Protein 2I5H (pdb70)

Foldseek 3Di:
DFKWFFLDKAQQPDPVDPDPSVVGFIKTWTFDLQQRWIWIFGWDPPDDDDGGDMWGQDDDDGPTTDGTDDTDALVPADPSSNVCQLVNNLVSCVVVQVVQLVCLLADQDPPGGPQCLQPPADPVQNVLSVVQSVVDRQPGQVSSPVRSPPRDRSSSSVSRNSVVCSNCVPPPDRPRND

Organism: Archaeoglobus fulgidus (strain ATCC 49558 / DSM 4304 / JCM 9628 / NBRC 100126 / VC-16) (NCBI:txid224325)

InterPro domains:
  IPR007003 Protein of unknown function DUF655 [PF04919] (15-194)
  IPR007003 Protein of unknown function DUF655 [PTHR40734] (8-194)
  IPR012340 Nucleic acid-binding, OB-fold [G3DSA:2.40.50.140] (16-87)

Secondary structure (DSSP, 8-state):
--EEEEEEEETT--TT--S-GGG---EEEEEETTT--EEEEEE-TT----TT-EEE-SSS--SSEEEEEEE--GGGS-HHHHHHHHHHHHHHHHTTHHHHHHHH---B-SSSBGGGGSTT--HHHHHHHHHHHHHS---SHHHHHHHSTTPPPHHHHHHHHHHHHHH-TTSS--SS--

Solvent-accessible surface area: 10449 Å² total; per-residue (Å²): 67,74,69,0,14,0,0,21,40,18,86,144,8,48,117,126,31,203,89,80,114,149,132,61,50,35,14,0,0,0,0,0,51,166,50,3,20,5,16,4,0,1,6,109,195,78,88,152,11,121,62,80,51,120,5,57,4,3,199,45,158,47,101,39,1,104,111,72,101,140,176,16,147,49,112,50,7,18,115,50,0,71,87,52,1,45,136,0,0,56,54,7,5,109,109,59,66,153,134,27,14,75,29,2,43,33,77,121,48,97,102,77,15,40,0,29,20,1,53,59,8,41,118,173,31,8,155,40,0,20,62,10,51,152,177,50,92,7,87,28,8,116,35,0,31,76,74,3,86,79,15,80,98,4,21,109,1,2,12,36,10,0,30,92,2,24,103,44,92,129,27,169,77,65,42,23,23,89

CATH classification: 2.40.50.140 (+1 more: 1.10.150.280)

Sequence (178 aa):
EDYAYVLDFMPYGHPDDKRPIHRREPLAQVVGERNFTLLEVSIRKGKQPLVMDRVYIGKGERDVVYKIKRRLRYEDLTPAAKTELPYVIEHIIKQDEKKYVDFFNDSITTRMHQLELLPGVGKKMMWAIIEERKKRPFESFEDIAQRVKGIQRPEKLIVSRIIYEIKNPQTKYKLFTA

Nearest PDB structures (foldseek):
  2i5h-assembly1_A  TM=1.006E+00  e=3.543E-36  Archaeoglobus fulgidus
  8j07-assembly1_3G  TM=2.065E-01  e=1.313E+00  Homo sapiens
  8j07-assembly1_3I  TM=1.919E-01  e=1.313E+00  Homo sapiens
  9fmv-assembly1_A  TM=1.384E-01  e=8.379E+00  Escherichia coli

B-factor: mean 31.15, std 12.33, range [10.06, 56.34]

Structure (mmCIF, N/CA/C/O backbone):
data_2I5H
#
_entry.id   2I5H
#
_cell.length_a   76.730
_cell.length_b   37.490
_cell.length_c   85.250
_cell.angle_alpha   90.00
_cell.angle_beta   95.60
_cell.angle_gamma   90.00
#
_symmetry.space_group_name_H-M   'C 1 2 1'
#
loop_
_entity.id
_entity.type
_entity.pdbx_description
1 polymer 'Hypothetical protein AF1531'
2 water water
#
loop_
_atom_site.group_PDB
_atom_site.id
_atom_site.type_symbol
_atom_site.label_atom_id
_atom_site.label_alt_id
_atom_site.label_comp_id
_atom_site.label_asym_id
_atom_site.label_entity_id
_atom_site.label_seq_id
_atom_site.pdbx_PDB_ins_code
_atom_site.Cartn_x
_atom_site.Cartn_y
_atom_site.Cartn_z
_atom_site.occupancy
_atom_site.B_iso_or_equiv
_atom_site.auth_seq_id
_atom_site.auth_comp_id
_atom_site.auth_asym_id
_atom_site.auth_atom_id
_atom_site.pdbx_PDB_model_num
ATOM 1 N N . GLU A 1 18 ? 9.409 27.360 14.500 1.00 33.16 16 GLU A N 1
ATOM 2 C CA . GLU A 1 18 ? 9.323 28.844 14.572 1.00 32.40 16 GLU A CA 1
ATOM 3 C C . GLU A 1 18 ? 8.032 29.366 13.949 1.00 30.99 16 GLU A C 1
ATOM 4 O O . GLU A 1 18 ? 7.611 28.900 12.890 1.00 32.74 16 GLU A O 1
ATOM 10 N N . ASP A 1 19 ? 7.409 30.334 14.612 1.00 29.51 17 ASP A N 1
ATOM 11 C CA . ASP A 1 19 ? 6.187 30.949 14.109 1.00 28.38 17 ASP A CA 1
ATOM 12 C C . ASP A 1 19 ? 6.515 32.351 13.590 1.00 23.87 17 ASP A C 1
ATOM 13 O O . ASP A 1 19 ? 5.869 32.854 12.668 1.00 23.16 17 ASP A O 1
ATOM 18 N N . TYR A 1 20 ? 7.525 32.974 14.190 1.00 22.48 18 TYR A N 1
ATOM 19 C CA . TYR A 1 20 ? 7.954 34.309 13.787 1.00 21.20 18 TYR A CA 1
ATOM 20 C C . TYR A 1 20 ? 9.476 34.392 13.702 1.00 19.19 18 TYR A C 1
ATOM 21 O O . TYR A 1 20 ? 10.180 33.700 14.430 1.00 19.57 18 TYR A O 1
ATOM 30 N N . ALA A 1 21 ? 9.973 35.242 12.809 1.00 18.03 19 ALA A N 1
ATOM 31 C CA . ALA A 1 21 ? 11.415 35.437 12.649 1.00 17.74 19 ALA A CA 1
ATOM 32 C C . ALA A 1 21 ? 11.702 36.905 12.371 1.00 18.90 19 ALA A C 1
ATOM 33 O O . ALA A 1 21 ? 10.805 37.670 12.000 1.00 20.14 19 ALA A O 1
ATOM 35 N N . TYR A 1 22 ? 12.958 37.294 12.550 1.00 16.45 20 TYR A N 1
ATOM 36 C CA . TYR A 1 22 ? 13.376 38.671 12.319 1.00 17.08 20 TYR A CA 1
ATOM 37 C C . TYR A 1 22 ? 14.312 38.738 11.113 1.00 16.78 20 TYR A C 1
ATOM 38 O O . TYR A 1 22 ? 15.193 37.891 10.941 1.00 14.26 20 TYR A O 1
ATOM 47 N N . VAL A 1 23 ? 14.104 39.746 10.271 1.00 16.22 21 VAL A N 1
ATOM 48 C CA . VAL A 1 23 ? 14.891 39.921 9.064 1.00 16.15 21 VAL A CA 1
ATOM 49 C C . VAL A 1 23 ? 16.330 40.356 9.325 1.00 15.92 21 VAL A C 1
ATOM 50 O O . VAL A 1 23 ? 16.580 41.324 10.042 1.00 16.62 21 VAL A O 1
ATOM 54 N N . LEU A 1 24 ? 17.264 39.624 8.731 1.00 14.88 22 LEU A N 1
ATOM 55 C CA . LEU A 1 24 ? 18.685 39.910 8.855 1.00 15.86 22 LEU A CA 1
ATOM 56 C C . LEU A 1 24 ? 19.200 40.606 7.605 1.00 16.25 22 LEU A C 1
ATOM 57 O O . LEU A 1 24 ? 20.094 41.451 7.673 1.00 16.04 22 LEU A O 1
ATOM 62 N N . ASP A 1 25 ? 18.630 40.239 6.461 1.00 14.98 23 ASP A N 1
ATOM 63 C CA . ASP A 1 25 ? 19.055 40.786 5.183 1.00 14.82 23 ASP A CA 1
ATOM 64 C C . ASP A 1 25 ? 17.997 40.496 4.124 1.00 15.71 23 ASP A C 1
ATOM 65 O O . ASP A 1 25 ? 17.459 39.386 4.066 1.00 14.87 23 ASP A O 1
ATOM 70 N N . PHE A 1 26 ? 17.681 41.500 3.311 1.00 15.97 24 PHE A N 1
ATOM 71 C CA . PHE A 1 26 ? 16.709 41.326 2.233 1.00 15.19 24 PHE A CA 1
ATOM 72 C C . PHE A 1 26 ? 17.390 41.534 0.881 1.00 15.84 24 PHE A C 1
ATOM 73 O O . PHE A 1 2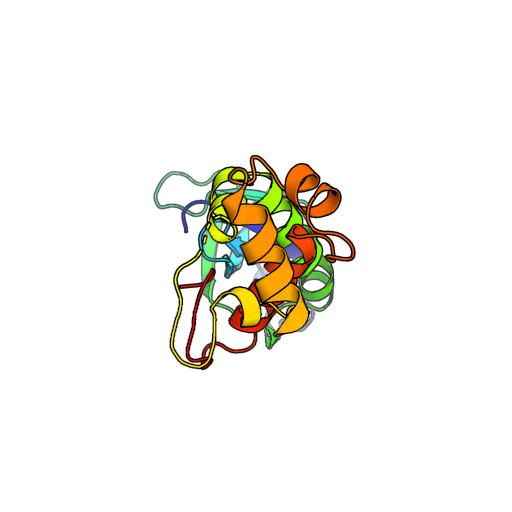6 ? 18.083 42.540 0.664 1.00 18.06 24 PHE A O 1
ATOM 81 N N . MET A 1 27 ? 17.198 40.572 -0.021 1.00 14.85 25 MET A N 1
ATOM 82 C CA . MET A 1 27 ? 17.788 40.611 -1.359 1.00 14.56 25 MET A CA 1
ATOM 83 C C . MET A 1 27 ? 16.706 40.594 -2.436 1.00 16.08 25 MET A C 1
ATOM 84 O O . MET A 1 27 ? 16.217 39.524 -2.826 1.00 13.42 25 MET A O 1
ATOM 89 N N . PRO A 1 28 ? 16.326 41.777 -2.940 1.00 17.33 26 PRO A N 1
ATOM 90 C CA . PRO A 1 28 ? 15.295 41.901 -3.981 1.00 17.19 26 PRO A CA 1
ATOM 91 C C . PRO A 1 28 ? 15.466 40.917 -5.135 1.00 18.50 26 PRO A C 1
ATOM 92 O O . PRO A 1 28 ? 14.485 40.339 -5.609 1.00 17.71 26 PRO A O 1
ATOM 96 N N . TYR A 1 29 ? 16.701 40.737 -5.601 1.00 17.70 27 TYR A N 1
ATOM 97 C CA . TYR A 1 29 ? 16.965 39.802 -6.701 1.00 18.75 27 TYR A CA 1
ATOM 98 C C . TYR A 1 29 ? 17.702 38.542 -6.270 1.00 18.99 27 TYR A C 1
ATOM 99 O O . TYR A 1 29 ? 18.333 37.867 -7.093 1.00 20.71 27 TYR A O 1
ATOM 108 N N . GLY A 1 30 ? 17.632 38.223 -4.984 1.00 15.94 28 GLY A N 1
ATOM 109 C CA . GLY A 1 30 ? 18.305 37.035 -4.487 1.00 17.89 28 GLY A CA 1
ATOM 110 C C . GLY A 1 30 ? 19.814 37.164 -4.377 1.00 19.99 28 GLY A C 1
ATOM 111 O O . GLY A 1 30 ? 20.357 38.268 -4.343 1.00 18.43 28 GLY A O 1
ATOM 112 N N . HIS A 1 31 ? 20.503 36.030 -4.324 1.00 18.70 29 HIS A N 1
ATOM 113 C CA . HIS A 1 31 ? 21.955 36.048 -4.195 1.00 21.40 29 HIS A CA 1
ATOM 114 C C . HIS A 1 31 ? 22.659 36.626 -5.410 1.00 19.35 29 HIS A C 1
ATOM 115 O O . HIS A 1 31 ? 22.369 36.263 -6.544 1.00 18.22 29 HIS A O 1
ATOM 122 N N . PRO A 1 32 ? 23.604 37.547 -5.180 1.00 20.38 30 PRO A N 1
ATOM 123 C CA . PRO A 1 32 ? 24.340 38.171 -6.281 1.00 22.38 30 PRO A CA 1
ATOM 124 C C . PRO A 1 32 ? 25.050 37.209 -7.231 1.00 21.76 30 PRO A C 1
ATOM 125 O O . PRO A 1 32 ? 25.256 37.531 -8.401 1.00 24.47 30 PRO A O 1
ATOM 129 N N . ASP A 1 33 ? 25.411 36.028 -6.743 1.00 23.00 31 ASP A N 1
ATOM 130 C CA . ASP A 1 33 ? 26.101 35.055 -7.585 1.00 24.83 31 ASP A CA 1
ATOM 131 C C . ASP A 1 33 ? 25.170 34.071 -8.295 1.00 24.35 31 ASP A C 1
ATOM 132 O O . ASP A 1 33 ? 25.637 33.154 -8.972 1.00 22.89 31 ASP A O 1
ATOM 137 N N . ASP A 1 34 ? 23.861 34.267 -8.146 1.00 22.68 32 ASP A N 1
ATOM 138 C CA . ASP A 1 34 ? 22.861 33.397 -8.771 1.00 20.82 32 ASP A CA 1
ATOM 139 C C . ASP A 1 34 ? 23.195 33.240 -10.255 1.00 22.90 32 ASP A C 1
ATOM 140 O O . ASP A 1 34 ? 23.350 34.232 -10.967 1.00 23.29 32 ASP A O 1
ATOM 145 N N . LYS A 1 35 ? 23.290 31.999 -10.720 1.00 21.04 33 LYS A N 1
ATOM 146 C CA . LYS A 1 35 ? 23.629 31.738 -12.114 1.00 24.47 33 LYS A CA 1
ATOM 147 C C . LYS A 1 35 ? 22.440 31.648 -13.059 1.00 23.99 33 LYS A C 1
ATOM 148 O O . LYS A 1 35 ? 22.615 31.560 -14.275 1.00 25.88 33 LYS A O 1
ATOM 154 N N . ARG A 1 36 ? 21.233 31.670 -12.504 1.00 22.30 34 ARG A N 1
ATOM 155 C CA . ARG A 1 36 ? 20.025 31.595 -13.315 1.00 21.73 34 ARG A CA 1
ATOM 156 C C . ARG A 1 36 ? 19.684 32.964 -13.916 1.00 22.27 34 ARG A C 1
ATOM 157 O O . ARG A 1 36 ? 20.068 34.001 -13.377 1.00 20.83 34 ARG A O 1
ATOM 165 N N . PRO A 1 37 ? 18.972 32.979 -15.055 1.00 22.89 35 PRO A N 1
ATOM 166 C CA . PRO A 1 37 ? 18.591 34.244 -15.699 1.00 23.52 35 PRO A CA 1
ATOM 167 C C . PRO A 1 37 ? 17.816 35.102 -14.699 1.00 22.56 35 PRO A C 1
ATOM 168 O O . PRO A 1 37 ? 17.079 34.578 -13.864 1.00 20.55 35 PRO A O 1
ATOM 172 N N . ILE A 1 38 ? 17.977 36.419 -14.790 1.00 23.82 36 ILE A N 1
ATOM 173 C CA . ILE A 1 38 ? 17.320 37.333 -13.862 1.00 25.12 36 ILE A CA 1
ATOM 174 C C . ILE A 1 38 ? 15.827 37.127 -13.644 1.00 24.94 36 ILE A C 1
ATOM 175 O O . ILE A 1 38 ? 15.351 37.243 -12.516 1.00 23.61 36 ILE A O 1
ATOM 180 N N . HIS A 1 39 ? 15.087 36.820 -14.706 1.00 25.83 37 HIS A N 1
ATOM 181 C CA . HIS A 1 39 ? 13.643 36.646 -14.578 1.00 26.45 37 HIS A CA 1
ATOM 182 C C . HIS A 1 39 ? 13.228 35.444 -13.738 1.00 25.69 37 HIS A C 1
ATOM 183 O O . HIS A 1 39 ? 12.059 35.307 -13.383 1.00 26.50 37 HIS A O 1
ATOM 190 N N . ARG A 1 40 ? 14.175 34.570 -13.414 1.00 23.38 38 ARG A N 1
ATOM 191 C CA . ARG A 1 40 ? 13.845 33.405 -12.606 1.00 22.26 38 ARG A CA 1
ATOM 192 C C . ARG A 1 40 ? 14.269 33.558 -11.147 1.00 20.94 38 ARG A C 1
ATOM 193 O O . ARG A 1 40 ? 13.947 32.712 -10.307 1.00 20.77 38 ARG A O 1
ATOM 201 N N . ARG A 1 41 ? 14.977 34.641 -10.840 1.00 17.84 39 ARG A N 1
ATOM 202 C CA . ARG A 1 41 ? 15.433 34.874 -9.472 1.00 19.44 39 ARG A CA 1
ATOM 203 C C . ARG A 1 41 ? 14.323 35.510 -8.648 1.00 20.81 39 ARG A C 1
ATOM 204 O O . ARG A 1 41 ? 13.678 36.454 -9.089 1.00 25.85 39 ARG A O 1
ATOM 212 N N . GLU A 1 42 ? 14.094 34.999 -7.449 1.00 19.59 40 GLU A N 1
ATOM 213 C CA . GLU A 1 42 ? 13.049 35.579 -6.628 1.00 19.58 40 GLU A CA 1
ATOM 214 C C . GLU A 1 42 ? 13.612 36.371 -5.459 1.00 17.49 40 GLU A C 1
ATOM 215 O O . GLU A 1 42 ? 14.771 36.206 -5.073 1.00 16.46 40 GLU A O 1
ATOM 221 N N . PRO A 1 43 ? 12.807 37.278 -4.907 1.00 15.15 41 PRO A N 1
ATOM 222 C CA . PRO A 1 43 ? 13.281 38.070 -3.773 1.00 15.59 41 PRO A CA 1
ATOM 223 C C . PRO A 1 43 ? 13.437 37.158 -2.564 1.00 14.73 41 PRO A C 1
ATOM 224 O O . PRO A 1 43 ? 12.553 36.356 -2.260 1.00 14.40 41 PRO A O 1
ATOM 228 N N . LEU A 1 44 ? 14.571 37.270 -1.885 1.00 13.15 42 LEU A N 1
ATOM 229 C CA . LEU A 1 44 ? 14.849 36.432 -0.731 1.00 13.21 42 LEU A CA 1
ATOM 230 C C . LEU A 1 44 ? 15.231 37.229 0.506 1.00 13.75 42 LEU A C 1
ATOM 231 O O . LEU A 1 44 ? 15.710 38.355 0.406 1.00 14.60 42 LEU A O 1
ATOM 236 N N . ALA A 1 45 ? 15.006 36.633 1.672 1.00 12.57 43 ALA A N 1
ATOM 237 C CA . ALA A 1 45 ? 15.419 37.238 2.928 1.00 14.62 43 ALA A CA 1
ATOM 238 C C . ALA A 1 45 ? 16.035 36.158 3.815 1.00 14.71 43 ALA A C 1
ATOM 239 O O . ALA A 1 45 ? 15.636 34.992 3.763 1.00 11.90 43 ALA A O 1
ATOM 241 N N . GLN A 1 46 ? 17.037 36.532 4.601 1.00 12.71 44 GLN A N 1
ATOM 242 C CA . GLN A 1 46 ? 17.595 35.581 5.541 1.00 11.75 44 GLN A CA 1
ATOM 243 C C . GLN A 1 46 ? 17.050 36.066 6.873 1.00 12.81 44 GLN A C 1
ATOM 244 O O . GLN A 1 46 ? 17.122 37.257 7.190 1.00 14.37 44 GLN A O 1
ATOM 250 N N . VAL A 1 47 ? 16.471 35.151 7.639 1.00 13.98 45 VAL A N 1
ATOM 251 C CA . VAL A 1 47 ? 15.870 35.515 8.908 1.00 13.98 45 VAL A CA 1
ATOM 252 C C . VAL A 1 47 ? 16.326 34.631 10.056 1.00 16.02 45 VAL A C 1
ATOM 253 O O . VAL A 1 47 ? 16.890 33.556 9.847 1.00 14.93 45 VAL A O 1
ATOM 257 N N . VAL A 1 48 ? 16.092 35.103 11.275 1.00 14.88 46 VAL A N 1
ATOM 258 C CA . VAL A 1 48 ? 16.445 34.340 12.461 1.00 14.67 46 VAL A CA 1
ATOM 259 C C . VAL A 1 48 ? 15.178 34.181 13.302 1.00 16.47 46 VAL A C 1
ATOM 260 O O . VAL A 1 48 ? 14.496 35.165 13.597 1.00 14.70 46 VAL A O 1
ATOM 264 N N . GLY A 1 49 ? 14.846 32.935 13.638 1.00 15.66 47 GLY A N 1
ATOM 265 C CA . GLY A 1 49 ? 13.658 32.652 14.437 1.00 18.54 47 GLY A CA 1
ATOM 266 C C . GLY A 1 49 ? 13.722 33.249 15.833 1.00 19.37 47 GLY A C 1
ATOM 267 O O . GLY A 1 49 ? 14.764 33.198 16.485 1.00 18.75 47 GLY A O 1
ATOM 268 N N . GLU A 1 50 ? 12.608 33.803 16.312 1.00 21.19 48 GLU A N 1
ATOM 269 C CA . GLU A 1 50 ? 12.604 34.430 17.633 1.00 23.54 48 GLU A CA 1
ATOM 270 C C . GLU A 1 50 ? 12.549 33.477 18.824 1.00 24.18 48 GLU A C 1
ATOM 271 O O . GLU A 1 50 ? 12.827 33.882 19.948 1.00 26.35 48 GLU A O 1
ATOM 277 N N . ARG A 1 51 ? 12.212 32.217 18.587 1.00 26.03 49 ARG A N 1
ATOM 278 C CA . ARG A 1 51 ? 12.120 31.261 19.685 1.00 27.85 49 ARG A CA 1
ATOM 279 C C . ARG A 1 51 ? 13.411 30.479 19.928 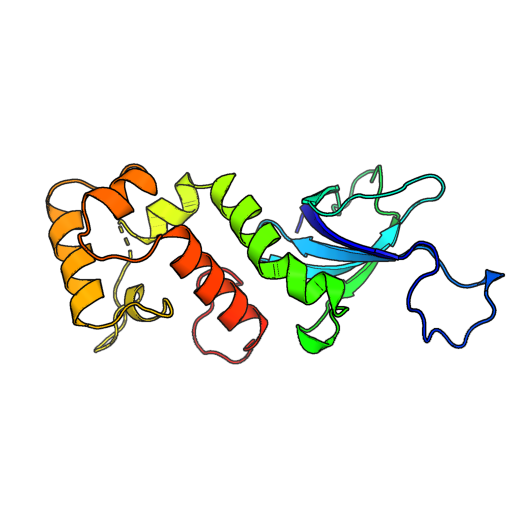1.00 27.06 49 ARG A C 1
ATOM 280 O O . ARG A 1 51 ? 13.945 30.468 21.044 1.00 26.37 49 ARG A O 1
ATOM 288 N N . ASN A 1 52 ? 13.911 29.834 18.879 1.00 24.98 50 ASN A N 1
ATOM 289 C CA . ASN A 1 52 ? 15.122 29.021 18.983 1.00 25.45 50 ASN A CA 1
ATOM 290 C C . ASN A 1 52 ? 16.288 29.544 18.151 1.00 23.06 50 ASN A C 1
ATOM 291 O O . ASN A 1 52 ? 17.318 28.879 18.032 1.00 22.85 50 ASN A O 1
ATOM 296 N N . PHE A 1 53 ? 16.116 30.731 17.574 1.00 21.38 51 PHE A N 1
ATOM 297 C CA . PHE A 1 53 ? 17.152 31.365 16.764 1.00 19.75 51 PHE A CA 1
ATOM 298 C C . PHE A 1 53 ? 17.585 30.546 15.556 1.00 20.15 51 PHE A C 1
ATOM 299 O O . PHE A 1 53 ? 18.762 30.515 15.185 1.00 18.92 51 PHE A O 1
ATOM 307 N N . THR A 1 54 ? 16.605 29.903 14.933 1.00 19.30 52 THR A N 1
ATOM 308 C CA . THR A 1 54 ? 16.839 29.096 13.744 1.00 19.84 52 THR A CA 1
ATOM 309 C C . THR A 1 54 ? 17.124 30.042 12.580 1.00 17.57 52 THR A C 1
ATOM 310 O O . THR A 1 54 ? 16.423 31.037 12.411 1.00 17.70 52 THR A O 1
ATOM 314 N N . LEU A 1 55 ? 18.156 29.748 11.796 1.00 13.96 53 LEU A N 1
ATOM 315 C CA . LEU A 1 55 ? 18.485 30.583 10.642 1.00 13.94 53 LEU A CA 1
ATOM 316 C C . LEU A 1 55 ? 17.775 30.011 9.425 1.00 14.09 53 LEU A C 1
ATOM 317 O O . LEU A 1 55 ? 17.916 28.822 9.110 1.00 13.38 53 LEU A O 1
ATOM 322 N N . LEU A 1 56 ? 17.026 30.862 8.732 1.00 13.72 54 LEU A N 1
ATOM 323 C CA . LEU A 1 56 ? 16.271 30.428 7.566 1.00 13.06 54 LEU A CA 1
ATOM 324 C C . LEU A 1 56 ? 16.392 31.373 6.385 1.00 11.77 54 LEU A C 1
ATOM 325 O O . LEU A 1 56 ? 16.586 32.579 6.545 1.00 13.45 54 LEU A O 1
ATOM 330 N N . GLU A 1 57 ? 16.279 30.808 5.189 1.00 12.26 55 GLU A N 1
ATOM 331 C CA . GLU A 1 57 ? 16.274 31.611 3.984 1.00 12.16 55 GLU A CA 1
ATOM 332 C C . GLU A 1 57 ? 14.842 31.420 3.482 1.00 13.37 55 GLU A C 1
ATOM 333 O O . GLU A 1 57 ? 14.352 30.289 3.406 1.00 12.47 5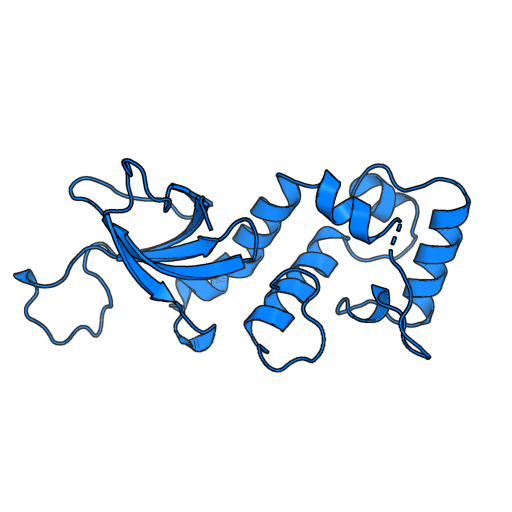5 GLU A O 1
ATOM 339 N N . VAL A 1 58 ? 14.167 32.523 3.185 1.00 10.36 56 VAL A N 1
ATOM 340 C CA . VAL A 1 58 ? 12.782 32.475 2.719 1.00 12.38 56 VAL A CA 1
ATOM 341 C C . VAL A 1 58 ? 12.581 33.370 1.510 1.00 11.16 56 VAL A C 1
ATOM 342 O O . VAL A 1 58 ? 13.306 34.342 1.325 1.00 11.72 56 VAL A O 1
ATOM 346 N N . SER A 1 59 ? 11.590 33.048 0.682 1.00 12.20 57 SER A N 1
ATOM 347 C CA . SER A 1 59 ? 11.286 33.910 -0.446 1.00 12.86 57 SER A CA 1
ATOM 348 C C . SER A 1 59 ? 10.287 34.945 0.093 1.00 12.96 57 SER A C 1
ATOM 349 O O . SER A 1 59 ? 9.577 34.692 1.072 1.00 11.51 57 SER A O 1
ATOM 352 N N . ILE A 1 60 ? 10.254 36.110 -0.537 1.00 11.68 58 ILE A N 1
ATOM 353 C CA . ILE A 1 60 ? 9.369 37.189 -0.106 1.00 12.39 58 ILE A CA 1
ATOM 354 C C . ILE A 1 60 ? 8.323 37.451 -1.188 1.00 12.89 58 ILE A C 1
ATOM 355 O O . ILE A 1 60 ? 8.617 37.358 -2.373 1.00 14.96 58 ILE A O 1
ATOM 360 N N . ARG A 1 61 ? 7.095 37.756 -0.772 1.00 12.67 59 ARG A N 1
ATOM 361 C CA . ARG A 1 61 ? 6.010 38.024 -1.709 1.00 14.73 59 ARG A CA 1
ATOM 362 C C . ARG A 1 61 ? 6.221 39.298 -2.520 1.00 16.74 59 ARG A C 1
ATOM 363 O O . ARG A 1 61 ? 6.927 40.212 -2.099 1.00 16.35 59 ARG A O 1
ATOM 371 N N . LYS A 1 62 ? 5.590 39.354 -3.685 1.00 18.07 60 LYS A N 1
ATOM 372 C CA . LYS A 1 62 ? 5.703 40.521 -4.553 1.00 20.19 60 LYS A CA 1
ATOM 373 C C . LYS A 1 62 ? 5.229 41.797 -3.859 1.00 19.06 60 LYS A C 1
ATOM 374 O O . LYS A 1 62 ? 4.317 41.768 -3.037 1.00 17.01 60 LYS A O 1
ATOM 380 N N . GLY A 1 63 ? 5.880 42.911 -4.184 1.00 18.16 61 GLY A N 1
ATOM 381 C CA . GLY A 1 63 ? 5.496 44.195 -3.626 1.00 20.56 61 GLY A CA 1
ATOM 382 C C . GLY A 1 63 ? 5.913 44.464 -2.200 1.00 21.74 61 GLY A C 1
ATOM 383 O O . GLY A 1 63 ? 5.525 45.480 -1.625 1.00 26.01 61 GLY A O 1
ATOM 384 N N . LYS A 1 64 ? 6.692 43.565 -1.612 1.00 16.89 62 LYS A N 1
ATOM 385 C CA . LYS A 1 64 ? 7.132 43.770 -0.242 1.00 17.59 62 LYS A CA 1
ATOM 386 C C . LYS A 1 64 ? 8.596 44.162 -0.238 1.00 17.67 62 LYS A C 1
ATOM 387 O O . LYS A 1 64 ? 9.367 43.701 -1.069 1.00 16.99 62 LYS A O 1
ATOM 393 N N . GLN A 1 65 ? 8.966 45.023 0.700 1.00 19.74 63 GLN A N 1
ATOM 394 C CA . GLN A 1 65 ? 10.340 45.478 0.839 1.00 21.88 63 GLN A CA 1
ATOM 395 C C . GLN A 1 65 ? 10.695 45.420 2.322 1.00 22.68 63 GLN A C 1
ATOM 396 O O . GLN A 1 65 ? 10.760 46.443 3.003 1.00 23.07 63 GLN A O 1
ATOM 402 N N . PRO A 1 66 ? 10.919 44.203 2.841 1.00 21.80 64 PRO A N 1
ATOM 403 C CA . PRO A 1 66 ? 11.265 43.967 4.246 1.00 19.95 64 PRO A CA 1
ATOM 404 C C . PRO A 1 66 ? 12.498 44.723 4.685 1.00 20.74 64 PRO A C 1
ATOM 405 O O . PRO A 1 66 ? 13.454 44.865 3.922 1.00 21.30 64 PRO A O 1
ATOM 409 N N . LEU A 1 67 ? 12.466 45.188 5.930 1.00 19.95 65 LEU A N 1
ATOM 410 C CA . LEU A 1 67 ? 13.569 45.937 6.517 1.00 20.67 65 LEU A CA 1
ATOM 411 C C . LEU A 1 67 ? 14.283 45.086 7.557 1.00 18.90 65 LEU A C 1
ATOM 412 O O . LEU A 1 67 ? 13.675 44.215 8.165 1.00 18.03 65 LEU A O 1
ATOM 417 N N . VAL A 1 68 ? 15.572 45.341 7.757 1.00 20.31 66 VAL A N 1
ATOM 418 C CA . VAL A 1 68 ? 16.318 44.621 8.783 1.00 21.63 66 VAL A CA 1
ATOM 419 C C . VAL A 1 68 ? 15.581 44.902 10.101 1.00 23.00 66 VAL A C 1
ATOM 420 O O . VAL A 1 68 ? 15.123 46.027 10.325 1.00 21.44 66 VAL A O 1
ATOM 424 N N . MET A 1 69 ? 15.453 43.881 10.949 1.00 21.55 67 MET A N 1
ATOM 425 C CA . MET A 1 69 ? 14.770 43.983 12.243 1.00 23.36 67 MET A CA 1
ATOM 426 C C . MET A 1 69 ? 13.253 43.784 12.163 1.00 22.20 67 MET A C 1
ATOM 427 O O . MET A 1 69 ? 12.577 43.731 13.192 1.00 21.98 67 MET A O 1
ATOM 432 N N . ASP A 1 70 ? 12.711 43.685 10.951 1.00 21.95 68 ASP A N 1
ATOM 433 C CA . ASP A 1 70 ? 11.275 43.448 10.801 1.00 20.23 68 ASP A CA 1
ATOM 434 C C . ASP A 1 70 ? 10.950 42.056 11.337 1.00 21.17 68 ASP A C 1
ATOM 435 O O . ASP A 1 70 ? 11.735 41.111 11.175 1.00 20.19 68 ASP A O 1
ATOM 440 N N . ARG A 1 71 ? 9.788 41.931 11.966 1.00 20.30 69 ARG A N 1
ATOM 441 C CA . ARG A 1 71 ? 9.335 40.656 12.495 1.00 22.01 69 ARG A CA 1
ATOM 442 C C . ARG A 1 71 ? 8.340 40.117 11.473 1.00 21.08 69 ARG A C 1
ATOM 443 O O . ARG A 1 71 ? 7.359 40.785 11.140 1.00 22.93 69 ARG A O 1
ATOM 451 N N . VAL A 1 72 ? 8.595 38.919 10.960 1.00 18.81 70 VAL A N 1
ATOM 452 C CA . VAL A 1 72 ? 7.712 38.340 9.961 1.00 16.95 70 VAL A CA 1
ATOM 453 C C . VAL A 1 72 ? 7.136 37.006 10.392 1.00 17.26 70 VAL A C 1
ATOM 454 O O . VAL A 1 72 ? 7.773 36.230 11.105 1.00 17.49 70 VAL A O 1
ATOM 458 N N . TYR A 1 73 ? 5.910 36.753 9.959 1.00 16.81 71 TYR A N 1
ATOM 459 C CA . TYR A 1 73 ? 5.239 35.517 10.294 1.00 16.81 71 TYR A CA 1
ATOM 460 C C . TYR A 1 73 ? 5.661 34.439 9.308 1.00 16.72 71 TYR A C 1
ATOM 461 O O . TYR A 1 73 ? 5.603 34.638 8.093 1.00 17.95 71 TYR A O 1
ATOM 470 N N . ILE A 1 74 ? 6.115 33.306 9.836 1.00 17.10 72 ILE A N 1
ATOM 471 C CA . ILE A 1 74 ? 6.534 32.193 8.998 1.00 17.40 72 ILE A CA 1
ATOM 472 C C . ILE A 1 74 ? 5.783 30.914 9.361 1.00 18.54 72 ILE A C 1
ATOM 473 O O . ILE A 1 74 ? 6.226 29.811 9.036 1.00 17.55 72 ILE A O 1
ATOM 478 N N . GLY A 1 75 ? 4.642 31.077 10.027 1.00 20.20 73 GLY A N 1
ATOM 479 C CA . GLY A 1 75 ? 3.832 29.935 10.429 1.00 22.91 73 GLY A CA 1
ATOM 480 C C . GLY A 1 75 ? 2.972 29.346 9.320 1.00 23.75 73 GLY A C 1
ATOM 481 O O . GLY A 1 75 ? 3.086 29.736 8.160 1.00 23.15 73 GLY A O 1
ATOM 482 N N . LYS A 1 76 ? 2.089 28.417 9.684 1.00 25.53 74 LYS A N 1
ATOM 483 C CA . LYS A 1 76 ? 1.225 27.733 8.721 1.00 27.48 74 LYS A CA 1
ATOM 484 C C . LYS A 1 76 ? 0.051 28.529 8.149 1.00 27.35 74 LYS A C 1
ATOM 485 O O . LYS A 1 76 ? -0.474 28.192 7.086 1.00 28.32 74 LYS A O 1
ATOM 491 N N . GLY A 1 77 ? -0.372 29.576 8.841 1.00 26.96 75 GLY A N 1
ATOM 492 C CA . GLY A 1 77 ? -1.491 30.349 8.330 1.00 26.82 75 GLY A CA 1
ATOM 493 C C . GLY A 1 77 ? -1.100 31.275 7.194 1.00 25.33 75 GLY A C 1
ATOM 494 O O . GLY A 1 77 ? -0.041 31.122 6.567 1.00 24.83 75 GLY A O 1
ATOM 495 N N . GLU A 1 78 ? -1.972 32.236 6.914 1.00 21.06 76 GLU A N 1
ATOM 496 C CA . GLU A 1 78 ? -1.719 33.221 5.873 1.00 18.21 76 GLU A CA 1
ATOM 497 C C . GLU A 1 78 ? -0.502 34.050 6.285 1.00 15.32 76 GLU A C 1
ATOM 498 O O . GLU A 1 78 ? -0.417 34.502 7.424 1.00 15.71 76 GLU A O 1
ATOM 504 N N . ARG A 1 79 ? 0.432 34.239 5.357 1.00 17.66 77 ARG A N 1
ATOM 505 C CA . ARG A 1 79 ? 1.648 35.021 5.608 1.00 17.16 77 ARG A CA 1
ATOM 506 C C . ARG A 1 79 ? 1.570 36.303 4.796 1.00 17.01 77 ARG A C 1
ATOM 507 O O . ARG A 1 79 ? 1.429 36.257 3.575 1.00 18.65 77 ARG A O 1
ATOM 515 N N . ASP A 1 80 ? 1.685 37.440 5.469 1.00 17.40 78 ASP A N 1
ATOM 516 C CA . ASP A 1 80 ? 1.590 38.732 4.801 1.00 19.72 78 ASP A CA 1
ATOM 517 C C . ASP A 1 80 ? 2.839 39.168 4.045 1.00 18.32 78 ASP A C 1
ATOM 518 O O . ASP A 1 80 ? 2.742 39.945 3.094 1.00 16.79 78 ASP A O 1
ATOM 523 N N . VAL A 1 81 ? 4.004 38.671 4.455 1.00 16.89 79 VAL A N 1
ATOM 524 C CA . VAL A 1 81 ? 5.250 39.092 3.818 1.00 15.74 79 VAL A CA 1
ATOM 525 C C . VAL A 1 81 ? 6.077 37.948 3.235 1.00 16.08 7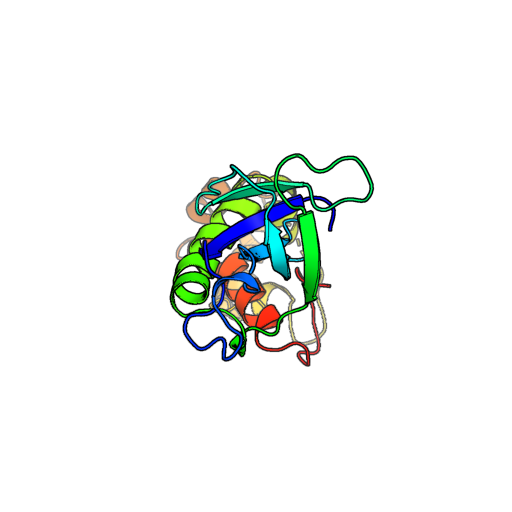9 VAL A C 1
ATOM 526 O O . VAL A 1 81 ? 6.527 38.023 2.088 1.00 15.12 79 VAL A O 1
ATOM 530 N N . VAL A 1 82 ? 6.278 36.898 4.022 1.00 15.89 80 VAL A N 1
ATOM 531 C CA . VAL A 1 82 ? 7.042 35.745 3.560 1.00 16.94 80 VAL A CA 1
ATOM 532 C C . VAL A 1 82 ? 6.213 34.919 2.580 1.00 17.37 80 VAL A C 1
ATOM 533 O O . VAL A 1 82 ? 5.003 34.755 2.758 1.00 17.00 80 VAL A O 1
ATOM 537 N N . TYR A 1 83 ? 6.850 34.420 1.526 1.00 15.07 81 TYR A N 1
ATOM 538 C CA . TYR A 1 83 ? 6.142 33.580 0.578 1.00 16.50 81 TYR A CA 1
ATOM 539 C C . TYR A 1 83 ? 6.377 32.145 1.031 1.00 17.00 81 TYR A C 1
ATOM 540 O O . TYR A 1 83 ? 5.516 31.551 1.673 1.00 15.83 81 TYR A O 1
ATOM 549 N N . LYS A 1 84 ? 7.560 31.603 0.745 1.00 14.95 82 LYS A N 1
ATOM 550 C CA . LYS A 1 84 ? 7.875 30.234 1.133 1.00 15.28 82 LYS A CA 1
ATOM 551 C C . LYS A 1 84 ? 9.180 30.135 1.927 1.00 17.48 82 LYS A C 1
ATOM 552 O O . LYS A 1 84 ? 10.076 30.972 1.779 1.00 15.32 82 LYS A O 1
ATOM 558 N N . ILE A 1 85 ? 9.271 29.121 2.781 1.00 16.39 83 ILE A N 1
ATOM 559 C CA . ILE A 1 85 ? 10.496 28.886 3.540 1.00 17.07 83 ILE A CA 1
ATOM 560 C C . ILE A 1 85 ? 11.329 27.998 2.616 1.00 16.71 83 ILE A C 1
ATOM 561 O O . ILE A 1 85 ? 10.907 26.896 2.253 1.00 16.16 83 ILE A O 1
ATOM 566 N N . LYS A 1 86 ? 12.509 28.475 2.227 1.00 15.93 84 LYS A N 1
ATOM 567 C CA . LYS A 1 86 ? 13.360 27.724 1.305 1.00 14.08 84 LYS A CA 1
ATOM 568 C C . LYS A 1 86 ? 14.217 26.643 1.962 1.00 16.15 84 LYS A C 1
ATOM 569 O O . LYS A 1 86 ? 14.202 25.477 1.544 1.00 16.38 84 LYS A O 1
ATOM 575 N N . ARG A 1 87 ? 14.961 27.024 2.992 1.00 15.21 85 ARG A N 1
ATOM 576 C CA . ARG A 1 87 ? 15.851 26.076 3.647 1.00 16.49 85 ARG A CA 1
ATOM 577 C C . ARG A 1 87 ? 16.466 26.647 4.908 1.00 16.25 85 ARG A C 1
ATOM 578 O O . ARG A 1 87 ? 16.593 27.864 5.063 1.00 15.66 85 ARG A O 1
ATOM 586 N N . ARG A 1 88 ? 16.841 25.752 5.811 1.00 15.06 86 ARG A N 1
ATOM 587 C CA . ARG A 1 88 ? 17.489 26.146 7.040 1.00 14.07 86 ARG A CA 1
ATOM 588 C C . ARG A 1 88 ? 18.950 26.416 6.671 1.00 14.22 86 ARG A C 1
ATOM 589 O O . ARG A 1 88 ? 19.513 25.750 5.799 1.00 13.75 86 ARG A O 1
ATOM 597 N N . LEU A 1 89 ? 19.560 27.382 7.348 1.00 14.19 87 LEU A N 1
ATOM 598 C CA . LEU A 1 89 ? 20.934 27.776 7.050 1.00 13.88 87 LEU A CA 1
ATOM 599 C C . LEU A 1 89 ? 21.925 27.533 8.174 1.00 13.52 87 LEU A C 1
ATOM 600 O O . LEU A 1 89 ? 21.554 27.492 9.336 1.00 14.20 87 LEU A O 1
ATOM 605 N N . ARG A 1 90 ? 23.195 27.377 7.801 1.00 14.67 88 ARG A N 1
ATOM 606 C CA . ARG A 1 90 ? 24.275 27.239 8.768 1.00 13.21 88 ARG A CA 1
ATOM 607 C C . ARG A 1 90 ? 24.779 28.676 8.880 1.00 15.42 88 ARG A C 1
ATOM 608 O O . ARG A 1 90 ? 24.448 29.523 8.049 1.00 13.19 88 ARG A O 1
ATOM 616 N N . TYR A 1 91 ? 25.585 28.962 9.892 1.00 14.81 89 TYR A N 1
ATOM 617 C CA . TYR A 1 91 ? 26.101 30.314 10.035 1.00 17.64 89 TYR A CA 1
ATOM 618 C C . TYR A 1 91 ? 26.853 30.771 8.780 1.00 18.20 89 TYR A C 1
ATOM 619 O O . TYR A 1 91 ? 26.748 31.928 8.372 1.00 17.14 89 TYR A O 1
ATOM 628 N N . GLU A 1 92 ? 27.602 29.860 8.164 1.00 19.22 90 GLU A N 1
ATOM 629 C CA . GLU A 1 92 ? 28.392 30.197 6.977 1.00 19.15 90 GLU A CA 1
ATOM 630 C C . GLU A 1 92 ? 27.562 30.570 5.758 1.00 19.08 90 GLU A C 1
ATOM 631 O O . GLU A 1 92 ? 28.052 31.237 4.850 1.00 18.23 90 GLU A O 1
ATOM 637 N N . ASP A 1 93 ? 26.308 30.137 5.736 1.00 16.27 91 ASP A N 1
ATOM 638 C CA .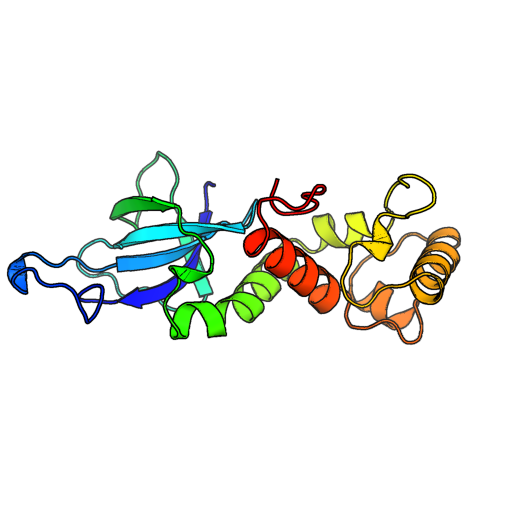 ASP A 1 93 ? 25.434 30.434 4.606 1.00 15.24 91 ASP A CA 1
ATOM 639 C C . ASP A 1 93 ? 24.843 31.833 4.668 1.00 14.03 91 ASP A C 1
ATOM 640 O O . ASP A 1 93 ? 24.222 32.285 3.710 1.00 12.72 91 ASP A O 1
ATOM 645 N N . LEU A 1 94 ? 25.022 32.511 5.796 1.00 13.47 92 LEU A N 1
ATOM 646 C CA . LEU A 1 94 ? 24.510 33.869 5.934 1.00 15.10 92 LEU A CA 1
ATOM 647 C C . LEU A 1 94 ? 25.335 34.816 5.074 1.00 16.43 92 LEU A C 1
ATOM 648 O O . LEU A 1 94 ? 26.543 34.625 4.911 1.00 17.33 92 LEU A O 1
ATOM 653 N N . THR A 1 95 ? 24.680 35.825 4.511 1.00 16.59 93 THR A N 1
ATOM 654 C CA . THR A 1 95 ? 25.382 36.816 3.702 1.00 18.93 93 THR A CA 1
ATOM 655 C C . THR A 1 95 ? 26.235 37.639 4.665 1.00 19.12 93 THR A C 1
ATOM 656 O O . THR A 1 95 ? 26.057 37.566 5.878 1.00 17.39 93 THR A O 1
ATOM 660 N N . PRO A 1 96 ? 27.186 38.425 4.137 1.00 20.46 94 PRO A N 1
ATOM 661 C CA . PRO A 1 96 ? 28.035 39.248 5.004 1.00 21.04 94 PRO A CA 1
ATOM 662 C C . PRO A 1 96 ? 27.188 40.226 5.810 1.00 20.33 94 PRO A C 1
ATOM 663 O O . PRO A 1 96 ? 27.426 40.446 6.998 1.00 20.05 94 PRO A O 1
ATOM 667 N N . ALA A 1 97 ? 26.192 40.804 5.149 1.00 20.05 95 ALA A N 1
ATOM 668 C CA . ALA A 1 97 ? 25.294 41.756 5.788 1.00 19.51 95 ALA A CA 1
ATOM 669 C C . ALA A 1 97 ? 24.511 41.057 6.894 1.00 17.40 95 ALA A C 1
ATOM 670 O O . ALA A 1 97 ? 24.348 41.598 7.985 1.00 17.14 95 ALA A O 1
ATOM 672 N N . ALA A 1 98 ? 24.035 39.847 6.617 1.00 16.48 96 ALA A N 1
ATOM 673 C CA . ALA A 1 98 ? 23.282 39.101 7.618 1.00 14.59 96 ALA A CA 1
ATOM 674 C C . ALA A 1 98 ? 24.140 38.780 8.843 1.00 14.55 96 ALA A C 1
ATOM 675 O O . ALA A 1 98 ? 23.664 38.853 9.979 1.00 13.97 96 ALA A O 1
ATOM 677 N N . LYS A 1 99 ? 25.400 38.415 8.614 1.00 14.87 97 LYS A N 1
ATOM 678 C CA . LYS A 1 99 ? 26.293 38.103 9.721 1.00 17.06 97 LYS A CA 1
ATOM 679 C C . LYS A 1 99 ? 26.518 39.339 10.590 1.00 17.54 97 LYS A C 1
ATOM 680 O O . LYS A 1 99 ? 26.541 39.253 11.821 1.00 17.12 97 LYS A O 1
ATOM 686 N N . THR A 1 100 ? 26.687 40.492 9.953 1.00 19.10 98 THR A N 1
ATOM 687 C CA . THR A 1 100 ? 26.899 41.722 10.706 1.00 20.74 98 THR A CA 1
ATOM 688 C C . THR A 1 100 ? 25.681 42.060 11.560 1.00 19.19 98 THR A C 1
ATOM 689 O O . THR A 1 100 ? 25.817 42.490 12.702 1.00 19.72 98 THR A O 1
ATOM 693 N N . GLU A 1 101 ? 24.491 41.850 11.005 1.00 18.29 99 GLU A N 1
ATOM 694 C CA . GLU A 1 101 ? 23.261 42.166 11.717 1.00 16.43 99 GLU A CA 1
ATOM 695 C C . GLU A 1 101 ? 22.850 41.153 12.777 1.00 16.32 99 GLU A C 1
ATOM 696 O O . GLU A 1 101 ? 22.167 41.510 13.728 1.00 17.43 99 GLU A O 1
ATOM 702 N N . LEU A 1 102 ? 23.269 39.900 12.622 1.00 14.87 100 LEU A N 1
ATOM 703 C CA . LEU A 1 102 ? 22.872 38.849 13.557 1.00 15.57 100 LEU A CA 1
ATOM 704 C C . LEU A 1 102 ? 22.944 39.205 15.041 1.00 15.87 100 LEU A C 1
ATOM 705 O O . LEU A 1 102 ? 21.944 39.094 15.749 1.00 17.99 100 LEU A O 1
ATOM 710 N N . PRO A 1 103 ? 24.113 39.650 15.538 1.00 18.46 101 PRO A N 1
ATOM 711 C CA . PRO A 1 103 ? 24.169 39.981 16.967 1.00 19.77 101 PRO A CA 1
ATOM 712 C C . PRO A 1 103 ? 23.193 41.073 17.412 1.00 20.35 101 PRO A C 1
ATOM 713 O O . PRO A 1 103 ? 22.644 41.002 18.512 1.00 19.72 101 PRO A O 1
ATOM 717 N N . TYR A 1 104 ? 22.978 42.075 16.562 1.00 18.17 102 TYR A N 1
ATOM 718 C CA . TYR A 1 104 ? 22.063 43.168 16.884 1.00 20.11 102 TYR A CA 1
ATOM 719 C C . TYR A 1 104 ? 20.616 42.705 16.904 1.00 19.47 102 TYR A C 1
ATOM 720 O O . TYR A 1 104 ? 19.829 43.139 17.746 1.00 21.00 102 TYR A O 1
ATOM 729 N N . VAL A 1 105 ? 20.263 41.829 15.970 1.00 17.97 103 VAL A N 1
ATOM 730 C CA . VAL A 1 105 ? 18.905 41.311 15.888 1.00 19.05 103 VAL A CA 1
ATOM 731 C C . VAL A 1 105 ? 18.618 40.358 17.055 1.00 20.09 103 VAL A C 1
ATOM 732 O O . VAL A 1 105 ? 17.545 40.411 17.655 1.00 20.99 103 VAL A O 1
ATOM 736 N N . ILE A 1 106 ? 19.576 39.498 17.387 1.00 19.75 104 ILE A N 1
ATOM 737 C CA . ILE A 1 106 ? 19.388 38.579 18.507 1.00 20.08 104 ILE A CA 1
ATOM 738 C C . ILE A 1 106 ? 19.187 39.387 19.792 1.00 20.83 104 ILE A C 1
ATOM 739 O O . ILE A 1 106 ? 18.335 39.058 20.619 1.00 21.67 104 ILE A O 1
ATOM 744 N N . GLU A 1 107 ? 19.968 40.449 19.950 1.00 22.13 105 GLU A N 1
ATOM 745 C CA . GLU A 1 107 ? 19.863 41.302 21.130 1.00 24.52 105 GLU A CA 1
ATOM 746 C C . GLU A 1 107 ? 18.461 41.898 21.206 1.00 24.53 105 GLU A C 1
ATOM 747 O O . GLU A 1 107 ? 17.867 41.979 22.278 1.00 25.23 105 GLU A O 1
ATOM 753 N N . HIS A 1 108 ? 17.937 42.306 20.054 1.00 24.87 106 HIS A N 1
ATOM 754 C CA . HIS A 1 108 ? 16.603 42.883 19.967 1.00 26.14 106 HIS A CA 1
ATOM 755 C C . HIS A 1 108 ? 15.577 41.859 20.437 1.00 26.97 106 HIS A C 1
ATOM 756 O O . HIS A 1 108 ? 14.683 42.170 21.224 1.00 26.50 106 HIS A O 1
ATOM 763 N N . ILE A 1 109 ? 15.716 40.634 19.942 1.00 24.78 107 ILE A N 1
ATOM 764 C CA . ILE A 1 109 ? 14.810 39.548 20.292 1.00 24.86 107 ILE A CA 1
ATOM 765 C C . ILE A 1 109 ? 14.774 39.253 21.793 1.00 25.80 107 ILE A C 1
ATOM 766 O O . ILE A 1 109 ? 13.701 39.161 22.386 1.00 27.14 107 ILE A O 1
ATOM 771 N N . ILE A 1 110 ? 15.938 39.108 22.414 1.00 27.10 108 ILE A N 1
ATOM 772 C CA . ILE A 1 110 ? 15.961 38.804 23.840 1.00 30.15 108 ILE A CA 1
ATOM 773 C C . ILE A 1 110 ? 15.39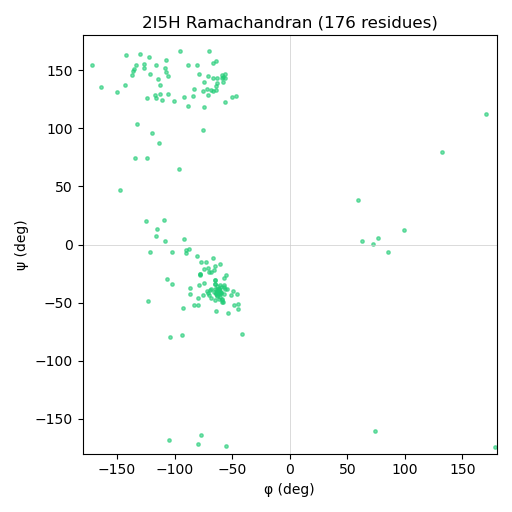4 39.942 24.687 1.00 31.43 108 ILE A C 1
ATOM 774 O O . ILE A 1 110 ? 14.816 39.700 25.746 1.00 31.78 108 ILE A O 1
ATOM 779 N N . LYS A 1 111 ? 15.549 41.175 24.217 1.00 32.02 109 LYS A N 1
ATOM 780 C CA . LYS A 1 111 ? 15.027 42.332 24.942 1.00 35.54 109 LYS A CA 1
ATOM 781 C C . LYS A 1 111 ? 13.500 42.385 24.892 1.00 37.31 109 LYS A C 1
ATOM 782 O O . LYS A 1 111 ? 12.868 43.041 25.722 1.00 39.03 109 LYS A O 1
ATOM 788 N N . GLN A 1 112 ? 12.909 41.697 23.919 1.00 38.48 110 GLN A N 1
ATOM 789 C CA . GLN A 1 112 ? 11.456 41.679 23.776 1.00 40.61 110 GLN A CA 1
ATOM 790 C C . GLN A 1 112 ? 10.856 40.566 24.623 1.00 42.02 110 GLN A C 1
ATOM 791 O O . GLN A 1 112 ? 9.636 40.415 24.703 1.00 42.24 110 GLN A O 1
ATOM 797 N N . ASP A 1 113 ? 11.727 39.791 25.259 1.00 43.28 111 ASP A N 1
ATOM 798 C CA . ASP A 1 113 ? 11.307 38.683 26.102 1.00 45.08 111 ASP A CA 1
ATOM 799 C C . ASP A 1 113 ? 12.314 38.551 27.242 1.00 45.67 111 ASP A C 1
ATOM 800 O O . ASP A 1 113 ? 12.795 37.461 27.555 1.00 45.90 111 ASP A O 1
ATOM 805 N N . GLU A 1 114 ? 12.625 39.691 27.850 1.00 46.91 112 GLU A N 1
ATOM 806 C CA . GLU A 1 114 ? 13.577 39.770 28.951 1.00 48.10 112 GLU A CA 1
ATOM 807 C C . GLU A 1 114 ? 13.243 38.765 30.045 1.00 47.92 112 GLU A C 1
ATOM 808 O O . GLU A 1 114 ? 14.128 38.094 30.575 1.00 47.81 112 GLU A O 1
ATOM 814 N N . LYS A 1 115 ? 11.958 38.665 30.368 1.00 48.29 113 LYS A N 1
ATOM 815 C CA . LYS A 1 115 ? 11.477 37.752 31.399 1.00 48.69 113 LYS A CA 1
ATOM 816 C C . LYS A 1 115 ? 12.086 36.355 31.297 1.00 48.47 113 LYS A C 1
ATOM 817 O O . LYS A 1 115 ? 12.609 35.823 32.276 1.00 48.65 113 LYS A O 1
ATOM 823 N N . LYS A 1 116 ? 12.018 35.766 30.107 1.00 48.31 114 LYS A N 1
ATOM 824 C CA . LYS A 1 116 ? 12.541 34.423 29.883 1.00 47.41 114 LYS A CA 1
ATOM 825 C C . LYS A 1 116 ? 14.046 34.267 30.090 1.00 46.54 114 LYS A C 1
ATOM 826 O O . LYS A 1 116 ? 14.500 33.226 30.568 1.00 47.26 114 LYS A O 1
ATOM 832 N N . TYR A 1 117 ? 14.822 35.286 29.737 1.00 45.41 115 TYR A N 1
ATOM 833 C CA . TYR A 1 117 ? 16.270 35.200 29.896 1.00 44.44 115 TYR A CA 1
ATOM 834 C C . TYR A 1 117 ? 16.765 35.623 31.273 1.00 44.87 115 TYR A C 1
ATOM 835 O O . TYR A 1 117 ? 17.704 35.029 31.803 1.00 44.88 115 TYR A O 1
ATOM 844 N N . VAL A 1 118 ? 16.147 36.646 31.857 1.00 45.33 116 VAL A N 1
ATOM 845 C CA . VAL A 1 118 ? 16.548 37.072 33.192 1.00 45.86 116 VAL A CA 1
ATOM 846 C C . VAL A 1 118 ? 16.210 35.912 34.117 1.00 46.05 116 VAL A C 1
ATOM 847 O O . VAL A 1 118 ? 16.722 35.814 35.231 1.00 46.91 116 VAL A O 1
ATOM 851 N N . ASP A 1 119 ? 15.340 35.032 33.631 1.00 46.10 117 ASP A N 1
ATOM 852 C CA . ASP A 1 119 ? 14.917 33.860 34.381 1.00 46.80 117 ASP A CA 1
ATOM 853 C C . ASP A 1 119 ? 16.054 32.840 34.379 1.00 46.20 117 ASP A C 1
ATOM 854 O O . ASP A 1 119 ? 16.237 32.096 35.343 1.00 46.30 117 ASP A O 1
ATOM 859 N N . PHE A 1 120 ? 16.814 32.815 33.286 1.00 44.63 118 PHE A N 1
ATOM 860 C CA . PHE A 1 120 ? 17.943 31.901 33.155 1.00 42.53 118 PHE A CA 1
ATOM 861 C C . PHE A 1 120 ? 18.964 32.162 34.253 1.00 42.35 118 PHE A C 1
ATOM 862 O O . PHE A 1 120 ? 19.509 31.228 34.839 1.00 42.66 118 PHE A O 1
ATOM 870 N N . PHE A 1 121 ? 19.227 33.437 34.521 1.00 42.42 119 PHE A N 1
ATOM 871 C CA . PHE A 1 121 ? 20.184 33.815 35.552 1.00 43.32 119 PHE A CA 1
ATOM 872 C C . PHE A 1 121 ? 19.723 33.382 36.937 1.00 43.57 119 PHE A C 1
ATOM 873 O O . PHE A 1 121 ? 20.429 32.653 37.634 1.00 43.92 119 PHE A O 1
ATOM 881 N N . ASN A 1 122 ? 18.540 33.838 37.335 1.00 45.27 120 ASN A N 1
ATOM 882 C CA . ASN A 1 122 ? 17.995 33.490 38.641 1.00 46.65 120 ASN A CA 1
ATOM 883 C C . ASN A 1 122 ? 17.046 32.301 38.521 1.00 47.32 120 ASN A C 1
ATOM 884 O O . ASN A 1 122 ? 17.397 31.275 37.932 1.00 48.55 120 ASN A O 1
ATOM 889 N N . ASP A 1 125 ? 18.765 28.626 37.304 1.00 44.49 123 ASP A N 1
ATOM 890 C CA . ASP A 1 125 ? 20.040 28.275 36.691 1.00 44.35 123 ASP A CA 1
ATOM 891 C C . ASP A 1 125 ? 20.701 27.110 37.422 1.00 46.11 123 ASP A C 1
ATOM 892 O O . ASP A 1 125 ? 21.615 27.306 38.226 1.00 47.60 123 ASP A O 1
ATOM 897 N N . SER A 1 126 ? 20.238 25.898 37.132 1.00 48.62 124 SER A N 1
ATOM 898 C CA . SER A 1 126 ? 20.770 24.691 37.757 1.00 49.84 124 SER A CA 1
ATOM 899 C C . SER A 1 126 ? 22.279 24.547 37.574 1.00 50.01 124 SER A C 1
ATOM 900 O O . SER A 1 126 ? 22.945 25.443 37.055 1.00 50.09 124 SER A O 1
ATOM 903 N N . ILE A 1 127 ? 22.808 23.404 38.004 1.00 49.73 125 ILE A N 1
ATOM 904 C CA . ILE A 1 127 ? 24.237 23.115 37.903 1.00 49.14 125 ILE A CA 1
ATOM 905 C C . ILE A 1 127 ? 24.461 21.831 37.103 1.00 49.01 125 ILE A C 1
ATOM 906 O O . ILE A 1 127 ? 23.543 21.029 36.938 1.00 48.74 125 ILE A O 1
ATOM 911 N N . THR A 1 128 ? 25.680 21.646 36.603 1.00 49.38 126 THR A N 1
ATOM 912 C CA . THR A 1 128 ? 26.020 20.458 35.827 1.00 50.61 126 THR A CA 1
ATOM 913 C C . THR A 1 128 ? 26.846 19.494 36.679 1.00 51.59 126 THR A C 1
ATOM 914 O O . THR A 1 128 ? 26.323 18.511 37.209 1.00 52.21 126 THR A O 1
ATOM 918 N N . THR A 1 129 ? 28.137 19.791 36.803 1.00 52.31 127 THR A N 1
ATOM 919 C CA . THR A 1 129 ? 29.070 18.982 37.585 1.00 53.00 127 THR A CA 1
ATOM 920 C C . THR A 1 129 ? 30.488 19.473 37.308 1.00 53.01 127 THR A C 1
ATOM 921 O O . THR A 1 129 ? 30.995 19.322 36.196 1.00 53.63 127 THR A O 1
ATOM 925 N N . ARG A 1 130 ? 31.123 20.066 38.318 1.00 52.56 128 ARG A N 1
ATOM 926 C CA . ARG A 1 130 ? 32.476 20.601 38.166 1.00 51.90 128 ARG A CA 1
ATOM 927 C C . ARG A 1 130 ? 32.418 21.706 37.115 1.00 51.88 128 ARG A C 1
ATOM 928 O O . ARG A 1 130 ? 33.432 22.307 36.748 1.00 52.31 128 ARG A O 1
ATOM 930 N N . MET A 1 131 ? 31.203 21.959 36.641 1.00 50.97 129 MET A N 1
ATOM 931 C CA . MET A 1 131 ? 30.931 22.968 35.631 1.00 49.67 129 MET A CA 1
ATOM 932 C C . MET A 1 131 ? 29.525 23.490 35.888 1.00 48.19 129 MET A C 1
ATOM 933 O O . MET A 1 131 ? 28.589 22.709 36.058 1.00 47.97 129 MET A O 1
ATOM 938 N N . HIS A 1 132 ? 29.376 24.808 35.927 1.00 46.60 130 HIS A N 1
ATOM 939 C CA . HIS A 1 132 ? 28.066 25.400 36.161 1.00 45.52 130 HIS A CA 1
ATOM 940 C C . HIS A 1 132 ? 27.554 26.006 34.858 1.00 44.53 130 HIS A C 1
ATOM 941 O O . HIS A 1 132 ? 28.340 26.470 34.033 1.00 44.89 130 HIS A O 1
ATOM 948 N N . GLN A 1 133 ? 26.238 25.998 34.674 1.00 43.13 131 GLN A N 1
ATOM 949 C CA . GLN A 1 133 ? 25.644 26.537 33.455 1.00 42.23 131 GLN A CA 1
ATOM 950 C C . GLN A 1 133 ? 26.053 27.975 33.149 1.00 41.38 131 GLN A C 1
ATOM 951 O O . GLN A 1 133 ? 26.253 28.329 31.987 1.00 39.54 131 GLN A O 1
ATOM 957 N N . LEU A 1 134 ? 26.173 28.804 34.182 1.00 40.03 132 LEU A N 1
ATOM 958 C CA . LEU A 1 134 ? 26.564 30.197 33.982 1.00 38.59 132 LEU A CA 1
ATOM 959 C C . LEU A 1 134 ? 27.904 30.285 33.268 1.00 38.27 132 LEU A C 1
ATOM 960 O O . LEU A 1 134 ? 28.180 31.255 32.560 1.00 37.33 132 LEU A O 1
ATOM 965 N N . GLU A 1 135 ? 28.737 29.269 33.461 1.00 37.25 133 GLU A N 1
ATOM 966 C CA . GLU A 1 135 ? 30.047 29.240 32.834 1.00 37.90 133 GLU A CA 1
ATOM 967 C C . GLU A 1 135 ? 29.933 28.955 31.343 1.00 36.53 133 GLU A C 1
ATOM 968 O O . GLU A 1 135 ? 30.886 29.150 30.596 1.00 37.73 133 GLU A O 1
ATOM 974 N N . LEU A 1 136 ? 28.766 28.489 30.909 1.00 36.67 134 LEU A N 1
ATOM 975 C CA . LEU A 1 136 ? 28.555 28.211 29.490 1.00 36.58 134 LEU A CA 1
ATOM 976 C C . LEU A 1 136 ? 28.502 29.539 28.740 1.00 36.26 134 LEU A C 1
ATOM 977 O O . LEU A 1 136 ? 28.763 29.602 27.538 1.00 36.62 134 LEU A O 1
ATOM 982 N N . LEU A 1 137 ? 28.165 30.600 29.466 1.00 35.90 135 LEU A N 1
ATOM 983 C CA . LEU A 1 137 ? 28.082 31.931 28.880 1.00 36.54 135 LEU A CA 1
ATOM 984 C C . LEU A 1 137 ? 29.469 32.508 28.628 1.00 37.51 135 LEU A C 1
ATOM 985 O O . LEU A 1 137 ? 30.251 32.700 29.560 1.00 36.82 135 LEU A O 1
ATOM 990 N N . PRO A 1 138 ? 29.795 32.784 27.356 1.00 37.92 136 PRO A N 1
ATOM 991 C CA . PRO A 1 138 ? 31.102 33.345 27.002 1.00 38.44 136 PRO A CA 1
ATOM 992 C C . PRO A 1 138 ? 31.343 34.637 27.780 1.00 39.51 136 PRO A C 1
ATOM 993 O O . PRO A 1 138 ? 30.552 35.576 27.695 1.00 39.35 136 PRO A O 1
ATOM 997 N N . GLY A 1 139 ? 32.430 34.677 28.543 1.00 40.61 137 GLY A N 1
ATOM 998 C CA . GLY A 1 139 ? 32.733 35.863 29.323 1.00 41.67 137 GLY A CA 1
ATOM 999 C C . GLY A 1 139 ? 32.319 35.725 30.777 1.00 42.74 137 GLY A C 1
ATOM 1000 O O . GLY A 1 139 ? 32.281 36.709 31.519 1.00 43.77 137 GLY A O 1
ATOM 1001 N N . VAL A 1 140 ? 31.999 34.502 31.185 1.00 42.56 138 VAL A N 1
ATOM 1002 C CA . VAL A 1 140 ? 31.598 34.230 32.561 1.00 41.75 138 VAL A CA 1
ATOM 1003 C C . VAL A 1 140 ? 32.349 33.014 33.084 1.00 41.94 138 VAL A C 1
ATOM 1004 O O . VAL A 1 140 ? 32.034 31.877 32.731 1.00 42.47 138 VAL A O 1
ATOM 1008 N N . GLY A 1 141 ? 33.349 33.262 33.924 1.00 41.89 139 GLY A N 1
ATOM 1009 C CA . GLY A 1 141 ? 34.135 32.178 34.481 1.00 42.00 139 GLY A CA 1
ATOM 1010 C C . GLY A 1 141 ? 33.800 31.891 35.931 1.00 40.85 139 GLY A C 1
ATOM 1011 O O . GLY A 1 141 ? 32.805 32.387 36.458 1.00 41.38 139 GLY A O 1
ATOM 1012 N N . LYS A 1 142 ? 34.641 31.090 36.577 1.00 41.57 140 LYS A N 1
ATOM 1013 C CA . LYS A 1 142 ? 34.445 30.720 37.976 1.00 41.77 140 LYS A CA 1
ATOM 1014 C C . LYS A 1 142 ? 34.148 31.913 38.884 1.00 41.34 140 LYS A C 1
ATOM 1015 O O . LYS A 1 142 ? 33.168 31.908 39.629 1.00 41.07 140 LYS A O 1
ATOM 1021 N N . LYS A 1 143 ? 34.993 32.934 38.822 1.00 42.33 141 LYS A N 1
ATOM 1022 C CA . LYS A 1 143 ? 34.804 34.115 39.655 1.00 42.56 141 LYS A CA 1
ATOM 1023 C C . LYS A 1 143 ? 33.447 34.770 39.412 1.00 42.72 141 LYS A C 1
ATOM 1024 O O . LYS A 1 143 ? 32.705 35.054 40.355 1.00 42.82 141 LYS A O 1
ATOM 1030 N N . MET A 1 144 ? 33.122 34.997 38.144 1.00 42.45 142 MET A N 1
ATOM 1031 C CA . MET A 1 144 ? 31.863 35.638 37.785 1.00 42.21 142 MET A CA 1
ATOM 1032 C C . MET A 1 144 ? 30.627 34.827 38.162 1.00 41.13 142 MET A C 1
ATOM 1033 O O . MET A 1 144 ? 29.646 35.385 38.649 1.00 39.89 142 MET A O 1
ATOM 1038 N N . MET A 1 145 ? 30.666 33.518 37.939 1.00 42.15 143 MET A N 1
ATOM 1039 C CA . MET A 1 145 ? 29.518 32.680 38.272 1.00 43.21 143 MET A CA 1
ATOM 1040 C C . MET A 1 145 ? 29.188 32.779 39.759 1.00 42.68 143 MET A C 1
ATOM 1041 O O . MET A 1 145 ? 28.028 32.945 40.132 1.00 42.79 143 MET A O 1
ATOM 1046 N N . TRP A 1 146 ? 30.206 32.676 40.608 1.00 42.34 144 TRP A N 1
ATOM 1047 C CA . TRP A 1 146 ? 29.985 32.767 42.045 1.00 42.06 144 TRP A CA 1
ATOM 1048 C C . TRP A 1 146 ? 29.481 34.152 42.422 1.00 42.13 144 TRP A C 1
ATOM 1049 O O . TRP A 1 146 ? 28.681 34.301 43.347 1.00 41.66 144 TRP A O 1
ATOM 1060 N N . ALA A 1 147 ? 29.945 35.164 41.696 1.00 42.20 145 ALA A N 1
ATOM 1061 C CA . ALA A 1 147 ? 29.520 36.535 41.948 1.00 42.37 145 ALA A CA 1
ATOM 1062 C C . ALA A 1 147 ? 28.033 36.651 41.638 1.00 42.64 145 ALA A C 1
ATOM 1063 O O . ALA A 1 147 ? 27.290 37.341 42.339 1.00 42.19 145 ALA A O 1
ATOM 1065 N N . ILE A 1 148 ? 27.605 35.963 40.581 1.00 42.77 146 ILE A N 1
ATOM 1066 C CA . ILE A 1 148 ? 26.207 35.972 40.164 1.00 42.05 146 ILE A CA 1
ATOM 1067 C C . ILE A 1 148 ? 25.356 35.181 41.153 1.00 42.95 146 ILE A C 1
ATOM 1068 O O . ILE A 1 148 ? 24.241 35.579 41.491 1.00 42.56 146 ILE A O 1
ATOM 1073 N N . ILE A 1 149 ? 25.895 34.056 41.614 1.00 43.91 147 ILE A N 1
ATOM 1074 C CA . ILE A 1 149 ? 25.196 33.197 42.564 1.00 45.57 147 ILE A CA 1
ATOM 1075 C C . ILE A 1 149 ? 25.073 33.879 43.924 1.00 46.60 147 ILE A C 1
ATOM 1076 O O . ILE A 1 149 ? 24.047 33.763 44.595 1.00 47.80 147 ILE A O 1
ATOM 1081 N N . GLU A 1 150 ? 26.121 34.594 44.320 1.00 47.76 148 GLU A N 1
ATOM 1082 C CA . GLU A 1 150 ? 26.137 35.295 45.600 1.00 48.63 148 GLU A CA 1
ATOM 1083 C C . GLU A 1 150 ? 25.036 36.346 45.677 1.00 49.56 148 GLU A C 1
ATOM 1084 O O . GLU A 1 150 ? 24.423 36.540 46.727 1.00 50.56 148 GLU A O 1
ATOM 1086 N N . GLU A 1 151 ? 24.788 37.026 44.562 1.00 49.71 149 GLU A N 1
ATOM 1087 C CA . GLU A 1 151 ? 23.763 38.060 44.514 1.00 49.06 149 GLU A CA 1
ATOM 1088 C C . GLU A 1 151 ? 22.372 37.451 44.393 1.00 49.21 149 GLU A C 1
ATOM 1089 O O . GLU A 1 151 ? 21.405 37.980 44.941 1.00 49.59 149 GLU A O 1
ATOM 1091 N N . ARG A 1 152 ? 22.276 36.335 43.678 1.00 49.03 150 ARG A N 1
ATOM 1092 C CA . ARG A 1 152 ? 20.999 35.661 43.484 1.00 48.44 150 ARG A CA 1
ATOM 1093 C C . ARG A 1 152 ? 20.348 35.287 44.814 1.00 48.37 150 ARG A C 1
ATOM 1094 O O . ARG A 1 152 ? 19.128 35.348 44.956 1.00 49.64 150 ARG A O 1
ATOM 1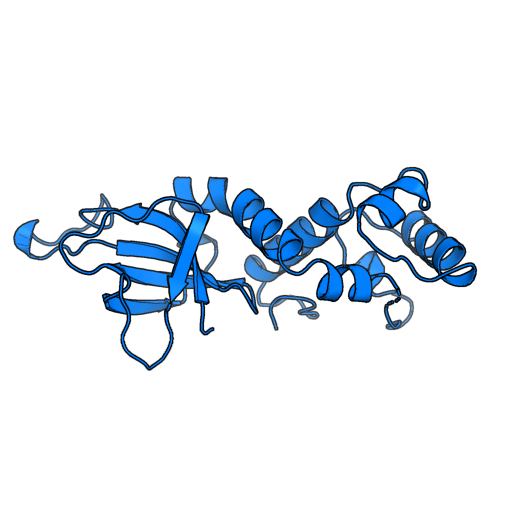102 N N . LYS A 1 153 ? 21.170 34.895 45.782 1.00 47.34 151 LYS A N 1
ATOM 1103 C CA . LYS A 1 153 ? 20.681 34.500 47.101 1.00 46.60 151 LYS A CA 1
ATOM 1104 C C . LYS A 1 153 ? 19.791 35.576 47.711 1.00 46.82 151 LYS A C 1
ATOM 1105 O O . LYS A 1 153 ? 18.625 35.326 48.019 1.00 49.46 151 LYS A O 1
ATOM 1111 N N . LYS A 1 154 ? 20.350 36.770 47.882 1.00 46.76 152 LYS A N 1
ATOM 1112 C CA . LYS A 1 154 ? 19.615 37.892 48.454 1.00 46.94 152 LYS A CA 1
ATOM 1113 C C . LYS A 1 154 ? 18.194 37.938 47.903 1.00 48.04 152 LYS A C 1
ATOM 1114 O O . LYS A 1 154 ? 17.240 37.553 48.579 1.00 50.61 152 LYS A O 1
ATOM 1120 N N . ARG A 1 155 ? 18.068 38.411 46.668 1.00 49.04 153 ARG A N 1
ATOM 1121 C CA . ARG A 1 155 ? 16.775 38.515 46.005 1.00 48.09 153 ARG A CA 1
ATOM 1122 C C . ARG A 1 155 ? 16.936 38.188 44.524 1.00 48.69 153 ARG A C 1
ATOM 1123 O O . ARG A 1 155 ? 17.887 38.633 43.883 1.00 47.64 153 ARG A O 1
ATOM 1125 N N . PRO A 1 156 ? 16.007 37.402 43.961 1.00 48.97 154 PRO A N 1
ATOM 1126 C CA . PRO A 1 156 ? 16.104 37.051 42.542 1.00 47.36 154 PRO A CA 1
ATOM 1127 C C . PRO A 1 156 ? 16.091 38.302 41.672 1.00 45.35 154 PRO A C 1
ATOM 1128 O O . PRO A 1 156 ? 15.398 39.272 41.981 1.00 47.79 154 PRO A O 1
ATOM 1132 N N . PHE A 1 157 ? 16.865 38.284 40.591 1.00 45.33 155 PHE A N 1
ATOM 1133 C CA . PHE A 1 157 ? 16.926 39.431 39.696 1.00 45.15 155 PHE A CA 1
ATOM 1134 C C . PHE A 1 157 ? 15.564 39.677 39.063 1.00 47.10 155 PHE A C 1
ATOM 1135 O O . PHE A 1 157 ? 14.838 38.735 38.742 1.00 49.46 155 PHE A O 1
ATOM 1143 N N . GLU A 1 158 ? 15.219 40.947 38.883 1.00 49.69 156 GLU A N 1
ATOM 1144 C CA . GLU A 1 158 ? 13.937 41.308 38.297 1.00 50.92 156 GLU A CA 1
ATOM 1145 C C . GLU A 1 158 ? 14.091 41.867 36.887 1.00 51.04 156 GLU A C 1
ATOM 1146 O O . GLU A 1 158 ? 13.106 42.272 36.266 1.00 51.64 156 GLU A O 1
ATOM 1148 N N . SER A 1 159 ? 15.322 41.883 36.382 1.00 50.23 157 SER A N 1
ATOM 1149 C CA . SER A 1 159 ? 15.587 42.404 35.044 1.00 50.78 157 SER A CA 1
ATOM 1150 C C . SER A 1 159 ? 17.068 42.364 34.671 1.00 50.30 157 SER A C 1
ATOM 1151 O O . SER A 1 159 ? 17.896 41.837 35.417 1.00 50.80 157 SER A O 1
ATOM 1154 N N . PHE A 1 160 ? 17.388 42.929 33.509 1.00 50.87 158 PHE A N 1
ATOM 1155 C CA . PHE A 1 160 ? 18.761 42.976 33.017 1.00 50.47 158 PHE A CA 1
ATOM 1156 C C . PHE A 1 160 ? 19.518 44.099 33.710 1.00 49.71 158 PHE A C 1
ATOM 1157 O O . PHE A 1 160 ? 20.653 43.919 34.148 1.00 50.06 158 PHE A O 1
ATOM 1159 N N . GLU A 1 161 ? 18.881 45.262 33.794 1.00 47.89 159 GLU A N 1
ATOM 1160 C CA . GLU A 1 161 ? 19.479 46.422 34.442 1.00 47.04 159 GLU A CA 1
ATOM 1161 C C . GLU A 1 161 ? 19.756 46.051 35.898 1.00 47.18 159 GLU A C 1
ATOM 1162 O O . GLU A 1 161 ? 20.753 46.476 36.485 1.00 48.56 159 GLU A O 1
ATOM 1168 N N . ASP A 1 162 ? 18.868 45.242 36.467 1.00 48.40 160 ASP A N 1
ATOM 1169 C CA . ASP A 1 162 ? 18.998 44.791 37.848 1.00 49.44 160 ASP A CA 1
ATOM 1170 C C . ASP A 1 162 ? 20.239 43.918 38.010 1.00 49.29 160 ASP A C 1
ATOM 1171 O O . ASP A 1 162 ? 20.887 43.931 39.057 1.00 49.17 160 ASP A O 1
ATOM 1176 N N . ILE A 1 163 ? 20.563 43.162 36.966 1.00 48.28 161 ILE A N 1
ATOM 1177 C CA . ILE A 1 163 ? 21.728 42.285 36.982 1.00 47.12 161 ILE A CA 1
ATOM 1178 C C . ILE A 1 163 ? 23.019 43.084 36.830 1.00 47.33 161 ILE A C 1
ATOM 1179 O O . ILE A 1 163 ? 24.003 42.834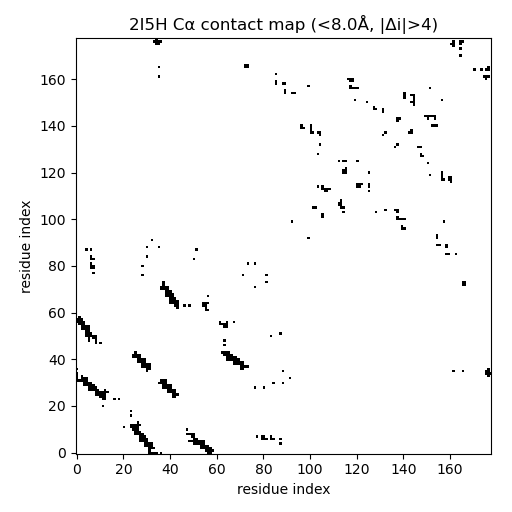 37.529 1.00 47.27 161 ILE A O 1
ATOM 1184 N N . ALA A 1 164 ? 23.007 44.044 35.911 1.00 46.83 162 ALA A N 1
ATOM 1185 C CA . ALA A 1 164 ? 24.174 44.881 35.652 1.00 47.45 162 ALA A CA 1
ATOM 1186 C C . ALA A 1 164 ? 24.481 45.812 36.822 1.00 47.69 162 ALA A C 1
ATOM 1187 O O . ALA A 1 164 ? 25.618 46.253 36.992 1.00 48.13 162 ALA A O 1
ATOM 1189 N N . GLN A 1 165 ? 23.464 46.104 37.625 1.00 48.61 163 GLN A N 1
ATOM 1190 C CA . GLN A 1 165 ? 23.621 46.992 38.772 1.00 49.47 163 GLN A CA 1
ATOM 1191 C C . GLN A 1 165 ? 24.083 46.255 40.027 1.00 50.00 163 GLN A C 1
ATOM 1192 O O . GLN A 1 165 ? 24.950 46.737 40.758 1.00 50.40 163 GLN A O 1
ATOM 1194 N N . ARG A 1 166 ? 23.503 45.085 40.270 1.00 50.52 164 ARG A N 1
ATOM 1195 C CA . ARG A 1 166 ? 23.843 44.288 41.443 1.00 50.57 164 ARG A CA 1
ATOM 1196 C C . ARG A 1 166 ? 25.142 43.506 41.273 1.00 51.00 164 ARG A C 1
ATOM 1197 O O . ARG A 1 166 ? 26.032 43.583 42.118 1.00 51.52 164 ARG A O 1
ATOM 1205 N N . VAL A 1 167 ? 25.249 42.747 40.188 1.00 51.05 165 VAL A N 1
ATOM 1206 C CA . VAL A 1 167 ? 26.460 41.975 39.931 1.00 50.66 165 VAL A CA 1
ATOM 1207 C C . VAL A 1 167 ? 27.544 42.932 39.448 1.00 50.53 165 VAL A C 1
ATOM 1208 O O . VAL A 1 167 ? 27.586 43.295 38.275 1.00 50.89 165 VAL A O 1
ATOM 1210 N N . LYS A 1 168 ? 28.417 43.343 40.361 1.00 50.60 166 LYS A N 1
ATOM 1211 C CA . LYS A 1 168 ? 29.491 44.272 40.029 1.00 50.28 166 LYS A CA 1
ATOM 1212 C C . LYS A 1 168 ? 30.488 43.698 39.028 1.00 50.30 166 LYS A C 1
ATOM 1213 O O . LYS A 1 168 ? 30.898 42.541 39.135 1.00 50.40 166 LYS A O 1
ATOM 1215 N N . GLY A 1 169 ? 30.866 44.524 38.055 1.00 50.25 167 GLY A N 1
ATOM 1216 C CA . GLY A 1 169 ? 31.829 44.154 37.020 1.00 50.05 167 GLY A CA 1
ATOM 1217 C C . GLY A 1 169 ? 31.303 43.175 35.974 1.00 49.96 167 GLY A C 1
ATOM 1218 O O . GLY A 1 169 ? 32.032 42.799 35.053 1.00 49.84 167 GLY A O 1
ATOM 1219 N N . ILE A 1 170 ? 30.047 42.764 36.100 1.00 49.27 168 ILE A N 1
ATOM 1220 C CA . ILE A 1 170 ? 29.485 41.826 35.135 1.00 48.79 168 ILE A CA 1
ATOM 1221 C C . ILE A 1 170 ? 29.174 42.530 33.819 1.00 49.13 168 ILE A C 1
ATOM 1222 O O . ILE A 1 170 ? 28.575 43.606 33.804 1.00 49.08 168 ILE A O 1
ATOM 1227 N N . GLN A 1 171 ? 29.596 41.922 32.715 1.00 49.06 169 GLN A N 1
ATOM 1228 C CA . GLN A 1 171 ? 29.345 42.487 31.397 1.00 48.43 169 GLN A CA 1
ATOM 1229 C C . GLN A 1 171 ? 27.833 42.487 31.202 1.00 47.45 169 GLN A C 1
ATOM 1230 O O . GLN A 1 171 ? 27.127 41.732 31.874 1.00 47.51 169 GLN A O 1
ATOM 1236 N N . ARG A 1 172 ? 27.327 43.336 30.310 1.00 46.00 170 ARG A N 1
ATOM 1237 C CA . ARG A 1 172 ? 25.884 43.386 30.079 1.00 44.50 170 ARG A CA 1
ATOM 1238 C C . ARG A 1 172 ? 25.335 41.975 29.920 1.00 43.06 170 ARG A C 1
ATOM 1239 O O . ARG A 1 172 ? 25.840 41.191 29.119 1.00 42.80 170 ARG A O 1
ATOM 1247 N N . PRO A 1 173 ? 24.296 41.630 30.696 1.00 41.52 171 PRO A N 1
ATOM 1248 C CA . PRO A 1 173 ? 23.707 40.292 30.609 1.00 40.29 171 PRO A CA 1
ATOM 1249 C C . PRO A 1 173 ? 23.222 39.955 29.202 1.00 38.82 171 PRO A C 1
ATOM 1250 O O . PRO A 1 173 ? 23.313 38.806 28.771 1.00 38.15 171 PRO A O 1
ATOM 1254 N N . GLU A 1 174 ? 22.718 40.958 28.487 1.00 37.58 172 GLU A N 1
ATOM 1255 C CA . GLU A 1 174 ? 22.234 40.741 27.128 1.00 37.06 172 GLU A CA 1
ATOM 1256 C C . GLU A 1 174 ? 23.377 40.290 26.232 1.00 35.13 172 GLU A C 1
ATOM 1257 O O . GLU A 1 174 ? 23.223 39.369 25.431 1.00 34.70 172 GLU A O 1
ATOM 1263 N N . LYS A 1 175 ? 24.524 40.945 26.372 1.00 34.39 173 LYS A N 1
ATOM 1264 C CA . LYS A 1 175 ? 25.694 40.612 25.569 1.00 35.35 173 LYS A CA 1
ATOM 1265 C C . LYS A 1 175 ? 26.154 39.189 25.853 1.00 34.30 173 LYS A C 1
ATOM 1266 O O . LYS A 1 175 ? 26.580 38.470 24.948 1.00 33.45 173 LYS A O 1
ATOM 1272 N N . LEU A 1 176 ? 26.073 38.789 27.118 1.00 32.72 174 LEU A N 1
ATOM 1273 C CA . LEU A 1 176 ? 26.469 37.444 27.507 1.00 31.83 174 LEU A CA 1
ATOM 1274 C C . LEU A 1 176 ? 25.551 36.444 26.822 1.00 29.49 174 LEU A C 1
ATOM 1275 O O . LEU A 1 176 ? 26.005 35.432 26.291 1.00 27.38 174 LEU A O 1
ATOM 1280 N N . ILE A 1 177 ? 24.254 36.735 26.839 1.00 27.75 175 ILE A N 1
ATOM 1281 C CA . ILE A 1 177 ? 23.273 35.858 26.214 1.00 28.17 175 ILE A CA 1
ATOM 1282 C C . ILE A 1 177 ? 23.488 35.795 24.701 1.00 27.05 175 ILE A C 1
ATOM 1283 O O . ILE A 1 177 ? 23.509 34.713 24.119 1.00 25.62 175 ILE A O 1
ATOM 1288 N N . VAL A 1 178 ? 23.647 36.955 24.071 1.00 26.69 176 VAL A N 1
ATOM 1289 C CA . VAL A 1 178 ? 23.864 37.006 22.626 1.00 25.62 176 VAL A CA 1
ATOM 1290 C C . VAL A 1 178 ? 25.094 36.191 22.244 1.00 25.33 176 VAL A C 1
ATOM 1291 O O . VAL A 1 178 ? 25.075 35.456 21.255 1.00 24.72 176 VAL A O 1
ATOM 1295 N N . SER A 1 179 ? 26.159 36.323 23.032 1.00 25.25 177 SER A N 1
ATOM 1296 C CA . SER A 1 179 ? 27.394 35.589 22.780 1.00 25.45 177 SER A CA 1
ATOM 1297 C C . SER A 1 179 ? 27.167 34.086 22.815 1.00 23.98 177 SER A C 1
ATOM 1298 O O . SER A 1 179 ? 27.709 33.356 21.987 1.00 24.19 177 SER A O 1
ATOM 1301 N N . ARG A 1 180 ? 26.374 33.622 23.778 1.00 23.48 178 ARG A N 1
ATOM 1302 C CA . ARG A 1 180 ? 26.095 32.195 23.890 1.00 23.42 178 ARG A CA 1
ATOM 1303 C C . ARG A 1 180 ? 25.254 31.711 22.715 1.00 23.85 178 ARG A C 1
ATOM 1304 O O . ARG A 1 180 ? 25.549 30.678 22.118 1.00 24.00 178 ARG A O 1
ATOM 1312 N N . ILE A 1 181 ? 24.210 32.459 22.375 1.00 21.90 179 ILE A N 1
ATOM 1313 C CA . ILE A 1 181 ? 23.355 32.070 21.256 1.00 23.18 179 ILE A CA 1
ATOM 1314 C C . ILE A 1 181 ? 24.166 31.963 19.966 1.00 22.79 179 ILE A C 1
ATOM 1315 O O . ILE A 1 181 ? 24.068 30.976 19.237 1.00 22.47 179 ILE A O 1
ATOM 1320 N N . ILE A 1 182 ? 24.979 32.972 19.687 1.00 22.17 180 ILE A N 1
ATOM 1321 C CA . ILE A 1 182 ? 25.801 32.946 18.488 1.00 25.00 180 ILE A CA 1
ATOM 1322 C C . ILE A 1 182 ? 26.752 31.753 18.534 1.00 24.42 180 ILE A C 1
ATOM 1323 O O . ILE A 1 182 ? 26.987 31.099 17.519 1.00 24.48 180 ILE A O 1
ATOM 1328 N N . TYR A 1 183 ? 27.285 31.456 19.717 1.00 24.33 181 TYR A N 1
ATOM 1329 C CA . TYR A 1 183 ? 28.196 30.326 19.852 1.00 25.25 181 TYR A CA 1
ATOM 1330 C C . TYR A 1 183 ? 27.495 29.026 19.464 1.00 24.64 181 TYR A C 1
ATOM 1331 O O . TYR A 1 183 ? 28.048 28.206 18.734 1.00 26.94 181 TYR A O 1
ATOM 1340 N N . GLU A 1 184 ? 26.274 28.846 19.953 1.00 23.37 182 GLU A N 1
ATOM 1341 C CA . GLU A 1 184 ? 25.508 27.640 19.662 1.00 24.94 182 GLU A CA 1
ATOM 1342 C C . GLU A 1 184 ? 25.157 27.543 18.181 1.00 25.34 182 GLU A C 1
ATOM 1343 O O . GLU A 1 184 ? 25.228 26.467 17.586 1.00 24.49 182 GLU A O 1
ATOM 1349 N N . ILE A 1 185 ? 24.794 28.670 17.583 1.00 25.10 183 ILE A N 1
ATOM 1350 C CA . ILE A 1 185 ? 24.459 28.690 16.165 1.00 26.44 183 ILE A CA 1
ATOM 1351 C C . ILE A 1 185 ? 25.666 28.265 15.329 1.00 28.71 183 ILE A C 1
ATOM 1352 O O . ILE A 1 185 ? 25.528 27.545 14.341 1.00 29.32 183 ILE A O 1
ATOM 1357 N N . LYS A 1 186 ? 26.851 28.705 15.739 1.00 29.72 184 LYS A N 1
ATOM 1358 C CA . LYS A 1 186 ? 28.076 28.370 15.024 1.00 32.14 184 LYS A CA 1
ATOM 1359 C C . LYS A 1 186 ? 28.560 26.958 15.326 1.00 32.77 184 LYS A C 1
ATOM 1360 O O . LYS A 1 186 ? 29.262 26.351 14.516 1.00 34.65 184 LYS A O 1
ATOM 1366 N N . ASN A 1 187 ? 28.185 26.434 16.489 1.00 34.35 185 ASN A N 1
ATOM 1367 C CA . ASN A 1 187 ? 28.612 25.097 16.883 1.00 34.82 185 ASN A CA 1
ATOM 1368 C C . ASN A 1 187 ? 27.455 24.166 17.210 1.00 36.49 185 ASN A C 1
ATOM 1369 O O . ASN A 1 187 ? 27.202 23.856 18.375 1.00 35.48 185 ASN A O 1
ATOM 1374 N N . PRO A 1 188 ? 26.741 23.695 16.179 1.00 37.57 186 PRO A N 1
ATOM 1375 C CA . PRO A 1 188 ? 25.609 22.793 16.386 1.00 38.79 186 PRO A CA 1
ATOM 1376 C C . PRO A 1 188 ? 26.008 21.492 17.079 1.00 39.41 186 PRO A C 1
ATOM 1377 O O . PRO A 1 188 ? 25.156 20.774 17.598 1.00 40.25 186 PRO A O 1
ATOM 1381 N N . GLN A 1 189 ? 27.303 21.193 17.093 1.00 41.32 187 GLN A N 1
ATOM 1382 C CA . GLN A 1 189 ? 27.778 19.975 17.736 1.00 42.96 187 GLN A CA 1
ATOM 1383 C C . GLN A 1 189 ? 28.126 20.172 19.213 1.00 43.06 187 GLN A C 1
ATOM 1384 O O . GLN A 1 189 ? 28.458 19.209 19.907 1.00 42.38 187 GLN A O 1
ATOM 1390 N N . THR A 1 190 ? 28.048 21.410 19.699 1.00 42.46 188 THR A N 1
ATOM 1391 C CA . THR A 1 190 ? 28.348 21.667 21.106 1.00 42.36 188 THR A CA 1
ATOM 1392 C C . THR A 1 190 ? 27.400 20.797 21.926 1.00 42.26 188 THR A C 1
ATOM 1393 O O . THR A 1 190 ? 26.252 20.591 21.537 1.00 42.62 188 THR A O 1
ATOM 1397 N N . LYS A 1 191 ? 27.877 20.285 23.056 1.00 42.46 189 LYS A N 1
ATOM 1398 C CA . LYS A 1 191 ? 27.063 19.408 23.890 1.00 42.72 189 LYS A CA 1
ATOM 1399 C C . LYS A 1 191 ? 25.832 20.039 24.527 1.00 41.95 189 LYS A C 1
ATOM 1400 O O . LYS A 1 191 ? 24.832 19.356 24.751 1.00 42.50 189 LYS A O 1
ATOM 1406 N N . TYR A 1 192 ? 25.892 21.333 24.818 1.00 40.92 190 TYR A N 1
ATOM 1407 C CA . TYR A 1 192 ? 24.760 22.000 25.446 1.00 40.08 190 TYR A CA 1
ATOM 1408 C C . TYR A 1 192 ? 24.115 23.093 24.597 1.00 38.42 190 TYR A C 1
ATOM 1409 O O . TYR A 1 192 ? 24.784 24.008 24.128 1.00 36.77 190 TYR A O 1
ATOM 1418 N N . LYS A 1 193 ? 22.804 22.980 24.405 1.00 37.41 191 LYS A N 1
ATOM 1419 C CA . LYS A 1 193 ? 22.045 23.963 23.639 1.00 37.46 191 LYS A CA 1
ATOM 1420 C C . LYS A 1 193 ? 21.103 24.667 24.609 1.00 36.16 191 LYS A C 1
ATOM 1421 O O . LYS A 1 193 ? 19.953 24.261 24.780 1.00 36.95 191 LYS A O 1
ATOM 1427 N N . LEU A 1 194 ? 21.599 25.726 25.238 1.00 34.69 192 LEU A N 1
ATOM 1428 C CA . LEU A 1 194 ? 20.822 26.481 26.214 1.00 33.07 192 LEU A CA 1
ATOM 1429 C C . LEU A 1 194 ? 19.678 27.301 25.635 1.00 31.86 192 LEU A C 1
ATOM 1430 O O . LEU A 1 194 ? 18.579 27.320 26.191 1.00 30.86 192 LEU A O 1
ATOM 1435 N N . PHE A 1 195 ? 19.930 27.979 24.520 1.00 30.37 193 PHE A N 1
ATOM 1436 C CA . PHE A 1 195 ? 18.909 28.829 23.924 1.00 30.56 193 PHE A CA 1
ATOM 1437 C C . PHE A 1 195 ? 18.519 28.487 22.493 1.00 31.00 193 PHE A C 1
ATOM 1438 O O . PHE A 1 195 ? 17.582 29.078 21.955 1.00 29.67 193 PHE A O 1
ATOM 1446 N N . THR A 1 196 ? 19.224 27.544 21.877 1.00 31.63 194 THR A N 1
ATOM 1447 C CA . THR A 1 196 ? 18.927 27.182 20.495 1.00 32.88 194 THR A CA 1
ATOM 1448 C C . THR A 1 196 ? 18.420 25.754 20.319 1.00 36.23 194 THR A C 1
ATOM 1449 O O . THR A 1 196 ? 18.369 25.245 19.197 1.00 37.73 194 THR A O 1
ATOM 1453 N N . ALA A 1 197 ? 18.042 25.113 21.420 1.00 37.97 195 ALA A N 1
ATOM 1454 C CA . ALA A 1 197 ? 17.544 23.744 21.366 1.00 40.94 195 ALA A CA 1
ATOM 1455 C C . ALA A 1 197 ? 16.253 23.676 20.557 1.00 42.18 195 ALA A C 1
ATOM 1456 O O . ALA A 1 197 ? 15.647 24.743 20.328 1.00 43.32 195 ALA A O 1
#

Radius of gyration: 18.7 Å; Cα contacts (8 Å, |Δi|>4): 281; chains: 1; bounding box: 36×28×64 Å